Protein AF-U5W9A8-F1 (afdb_monomer_lite)

Foldseek 3Di:
DDPPPDDWDDPVQLVVQLVVQLCQQQVVLQVVLVVVCVVPVDNVSSLQSRLLSLLVSCLVLQVLQLHHSVCSVLSSPNVSSSVSSSSSSSSNSRPQWGQDDHDPVCVVQWDQDDDPSHNTIGRDDDDPVVVVVVVD

Sequence (136 aa):
MDRRTAAPRGLVGRSVIAAAVFAGAVVPGWTLGDLAEHWTGQGLLDWAVTCGWSGLAVFVLAPYGSYRRRDAVLGLVPLYGWYLACVLSWRVAALPLRDWEPREDEMWRARWLTGDLIGLWRADPPDRREAATTAR

Radius of gyration: 17.99 Å; chains: 1; bounding box: 50×41×38 Å

Organism: NCBI:txid1246995

Secondary structure (DSSP, 8-state):
-----PPPPPHHHHHHHHHHHHHHHHHHHHHHHHHHHHHH--HHHHHHHHHHHHHHHHHHHGGGGT--GGGHHHHTSHHHHHHHHHHHHHHHHHTTEESSPPPTTTTTTEEE--STTTT-EEEPPPPHHHHTTTT-

pLDDT: mean 78.79, std 12.77, range [34.53, 92.69]

Structure (mmCIF, N/CA/C/O backbone):
data_AF-U5W9A8-F1
#
_entry.id   AF-U5W9A8-F1
#
loop_
_atom_site.group_PDB
_atom_site.id
_atom_site.type_symbol
_atom_site.label_atom_id
_atom_site.label_alt_id
_atom_site.label_comp_id
_atom_site.label_asym_id
_atom_site.label_entity_id
_atom_site.label_seq_id
_atom_site.pdbx_PDB_ins_code
_atom_site.Cartn_x
_atom_site.Cartn_y
_atom_site.Cartn_z
_atom_site.occupancy
_atom_site.B_iso_or_equiv
_atom_site.auth_seq_id
_atom_site.auth_comp_id
_atom_site.auth_asym_id
_atom_site.auth_atom_id
_atom_site.pdbx_PDB_model_num
ATOM 1 N N . MET A 1 1 ? 17.966 -22.403 -20.822 1.00 39.84 1 MET A N 1
ATOM 2 C CA . MET A 1 1 ? 16.819 -21.525 -20.504 1.00 39.84 1 MET A CA 1
ATOM 3 C C . MET A 1 1 ? 17.332 -20.100 -20.494 1.00 39.84 1 MET A C 1
ATOM 5 O O . MET A 1 1 ? 18.020 -19.736 -19.547 1.00 39.84 1 MET A O 1
ATOM 9 N N . ASP A 1 2 ? 17.064 -19.337 -21.553 1.00 34.53 2 ASP A N 1
ATOM 10 C CA . ASP A 1 2 ? 17.421 -17.919 -21.622 1.00 34.53 2 ASP A CA 1
ATOM 11 C C . ASP A 1 2 ? 16.801 -17.168 -20.444 1.00 34.53 2 ASP A C 1
ATOM 13 O O . ASP A 1 2 ? 15.582 -16.987 -20.362 1.00 34.53 2 ASP A O 1
ATOM 17 N N . ARG A 1 3 ? 17.644 -16.727 -19.504 1.00 50.56 3 ARG A N 1
ATOM 18 C CA . ARG A 1 3 ? 17.255 -15.710 -18.528 1.00 50.56 3 ARG A CA 1
ATOM 19 C C . ARG A 1 3 ? 17.055 -14.427 -19.321 1.00 50.56 3 ARG A C 1
ATOM 21 O O . ARG A 1 3 ? 18.007 -13.679 -19.503 1.00 50.56 3 ARG A O 1
ATOM 28 N N . ARG A 1 4 ? 15.826 -14.173 -19.787 1.00 52.75 4 ARG A N 1
ATOM 29 C CA . ARG A 1 4 ? 15.434 -12.847 -20.279 1.00 52.75 4 ARG A CA 1
ATOM 30 C C . ARG A 1 4 ? 15.894 -11.833 -19.233 1.00 52.75 4 ARG A C 1
ATOM 32 O O . ARG A 1 4 ? 15.433 -11.854 -18.087 1.00 52.75 4 ARG A O 1
ATOM 39 N N . THR A 1 5 ? 16.864 -11.008 -19.597 1.00 57.94 5 THR A N 1
ATOM 40 C CA . THR A 1 5 ? 17.223 -9.791 -18.880 1.00 57.94 5 THR A CA 1
ATOM 41 C C . THR A 1 5 ? 15.939 -8.978 -18.803 1.00 57.94 5 THR A C 1
ATOM 43 O O . THR A 1 5 ? 15.446 -8.479 -19.809 1.00 57.94 5 THR A O 1
ATOM 46 N N . ALA A 1 6 ? 15.293 -8.985 -17.636 1.00 61.91 6 ALA A N 1
ATOM 47 C CA . ALA A 1 6 ? 14.059 -8.246 -17.438 1.00 61.91 6 ALA A CA 1
ATOM 48 C C . ALA A 1 6 ? 14.379 -6.773 -17.702 1.00 61.91 6 ALA A C 1
ATOM 50 O O . ALA A 1 6 ? 15.228 -6.215 -17.016 1.00 61.91 6 ALA A O 1
ATOM 51 N N . ALA A 1 7 ? 13.760 -6.177 -18.718 1.00 66.50 7 ALA A N 1
ATOM 52 C CA . ALA A 1 7 ? 13.886 -4.750 -18.962 1.00 66.50 7 ALA A CA 1
ATOM 53 C C . ALA A 1 7 ? 13.139 -3.979 -17.857 1.00 66.50 7 ALA A C 1
ATOM 55 O O . ALA A 1 7 ? 12.107 -4.467 -17.370 1.00 66.50 7 ALA A O 1
ATOM 56 N N . PRO A 1 8 ? 13.625 -2.797 -17.441 1.00 70.50 8 PRO A N 1
ATOM 57 C CA . PRO A 1 8 ? 12.903 -1.953 -16.498 1.00 70.50 8 PRO A CA 1
ATOM 58 C C . PRO A 1 8 ? 11.512 -1.636 -17.052 1.00 70.50 8 PRO A C 1
ATOM 60 O O . PRO A 1 8 ? 11.355 -1.288 -18.224 1.00 70.50 8 PRO A O 1
ATOM 63 N N . ARG A 1 9 ? 10.479 -1.781 -16.213 1.00 76.38 9 ARG A N 1
ATOM 64 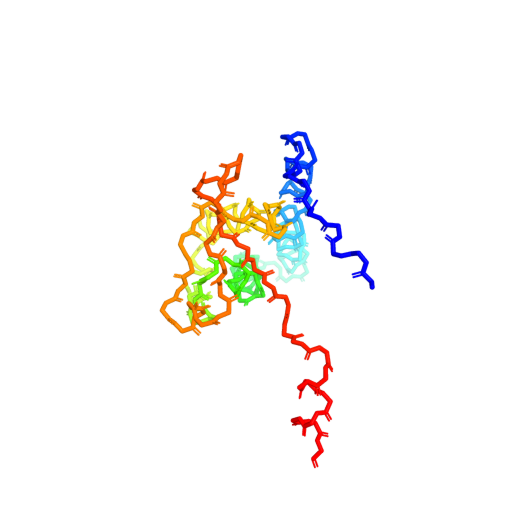C CA . ARG A 1 9 ? 9.120 -1.397 -16.610 1.00 76.38 9 ARG A CA 1
ATOM 65 C C . ARG A 1 9 ? 9.092 0.100 -16.901 1.00 76.38 9 ARG A C 1
ATOM 67 O O . ARG A 1 9 ? 9.608 0.891 -16.112 1.00 76.38 9 ARG A O 1
ATOM 74 N N . GLY A 1 10 ? 8.446 0.476 -18.005 1.00 81.06 10 GLY A N 1
ATOM 75 C CA . GLY A 1 10 ? 8.215 1.878 -18.343 1.00 81.06 10 GLY A CA 1
ATOM 76 C C . GLY A 1 10 ? 7.435 2.609 -17.246 1.00 81.06 10 GLY A C 1
ATOM 77 O O . GLY A 1 10 ? 6.682 1.991 -16.486 1.00 81.06 10 GLY A O 1
ATOM 78 N N . LEU A 1 11 ? 7.603 3.932 -17.182 1.00 82.44 11 LEU A N 1
ATOM 79 C CA . LEU A 1 11 ? 7.050 4.778 -16.119 1.00 82.44 11 LEU A CA 1
ATOM 80 C C . LEU A 1 11 ? 5.529 4.613 -15.971 1.00 82.44 11 LEU A C 1
ATOM 82 O O . LEU A 1 11 ? 5.040 4.455 -14.860 1.00 82.44 11 LEU A O 1
ATOM 86 N N . VAL A 1 12 ? 4.797 4.524 -17.086 1.00 85.50 12 VAL A N 1
ATOM 87 C CA . VAL A 1 12 ? 3.338 4.309 -17.093 1.00 85.50 12 VAL A CA 1
ATOM 88 C C . VAL A 1 12 ? 2.957 2.986 -16.426 1.00 85.50 12 VAL A C 1
ATOM 90 O O . VAL A 1 12 ? 2.082 2.959 -15.566 1.00 85.50 12 VAL A O 1
ATOM 93 N N . GLY A 1 13 ? 3.643 1.891 -16.767 1.00 84.94 13 GLY A N 1
ATOM 94 C CA . GLY A 1 13 ? 3.372 0.580 -16.174 1.00 84.94 13 GLY A CA 1
ATOM 95 C C . GLY A 1 13 ? 3.658 0.557 -14.673 1.00 84.94 13 GLY A C 1
ATOM 96 O O . GLY A 1 13 ? 2.881 -0.010 -13.908 1.00 84.94 13 GLY A O 1
ATOM 97 N N . ARG A 1 14 ? 4.736 1.223 -14.238 1.00 87.06 14 ARG A N 1
ATOM 98 C CA . ARG A 1 14 ? 5.052 1.385 -12.810 1.00 87.06 14 ARG A CA 1
ATOM 99 C C . ARG A 1 14 ? 3.972 2.189 -12.092 1.00 87.06 14 ARG A C 1
ATOM 101 O O . ARG A 1 14 ? 3.492 1.742 -11.058 1.00 87.06 14 ARG A O 1
ATOM 108 N N . SER A 1 15 ? 3.545 3.316 -12.657 1.00 87.31 15 SER A N 1
ATOM 109 C CA . SER A 1 15 ? 2.509 4.161 -12.057 1.00 87.31 15 SER A CA 1
ATOM 110 C C . SER A 1 15 ? 1.165 3.445 -11.941 1.00 87.31 15 SER A C 1
ATOM 112 O O . SER A 1 15 ? 0.532 3.532 -10.895 1.00 87.31 15 SER A O 1
ATOM 114 N N . VAL A 1 16 ? 0.749 2.686 -12.963 1.00 92.44 16 VAL A N 1
ATOM 115 C CA . VAL A 1 16 ? -0.506 1.913 -12.924 1.00 92.44 16 VAL A CA 1
ATOM 116 C C . VAL A 1 16 ? -0.457 0.831 -11.845 1.00 92.44 16 VAL A C 1
ATOM 118 O O . VAL A 1 16 ? -1.396 0.711 -11.062 1.00 92.44 16 VAL A O 1
ATOM 121 N N . ILE A 1 17 ? 0.642 0.072 -11.756 1.00 89.75 17 ILE A N 1
ATOM 122 C CA . ILE A 1 17 ? 0.798 -0.957 -10.717 1.00 89.75 17 ILE A CA 1
ATOM 123 C C . ILE A 1 17 ? 0.829 -0.310 -9.330 1.00 89.75 17 ILE A C 1
ATOM 125 O O . ILE A 1 17 ? 0.133 -0.774 -8.432 1.00 89.75 17 ILE A O 1
ATOM 129 N N . ALA A 1 18 ? 1.595 0.769 -9.153 1.00 91.00 18 ALA A N 1
ATOM 130 C CA . ALA A 1 18 ? 1.685 1.471 -7.877 1.00 91.00 18 ALA A CA 1
ATOM 131 C C . ALA A 1 18 ? 0.316 2.007 -7.438 1.00 91.00 18 ALA A C 1
ATOM 133 O O . ALA A 1 18 ? -0.075 1.806 -6.293 1.00 91.00 18 ALA A O 1
ATOM 134 N N . ALA A 1 19 ? -0.441 2.618 -8.354 1.00 92.12 19 ALA A N 1
ATOM 135 C CA . ALA A 1 19 ? -1.788 3.102 -8.077 1.00 92.12 19 ALA A CA 1
ATOM 136 C C . ALA A 1 19 ? -2.742 1.958 -7.701 1.00 92.12 19 ALA A C 1
ATOM 138 O O . ALA A 1 19 ? -3.490 2.087 -6.736 1.00 92.12 19 ALA A O 1
ATOM 139 N N . ALA A 1 20 ? -2.687 0.825 -8.407 1.00 92.69 20 ALA A N 1
ATOM 140 C CA . ALA A 1 20 ? -3.522 -0.337 -8.105 1.00 92.69 20 ALA A CA 1
ATOM 141 C C . ALA A 1 20 ? -3.198 -0.950 -6.731 1.00 92.69 20 ALA A C 1
ATOM 143 O O . ALA A 1 20 ? -4.109 -1.253 -5.960 1.00 92.69 20 ALA A O 1
ATOM 144 N N . VAL A 1 21 ? -1.910 -1.097 -6.399 1.00 91.38 21 VAL A N 1
ATOM 145 C CA . VAL A 1 21 ? -1.473 -1.607 -5.089 1.00 91.38 21 VAL A CA 1
ATOM 146 C C . VAL A 1 21 ? -1.873 -0.640 -3.975 1.00 91.38 21 VAL A C 1
ATOM 148 O O . VAL A 1 21 ? -2.405 -1.079 -2.958 1.00 91.38 21 VAL A O 1
ATOM 151 N N . PHE A 1 22 ? -1.695 0.666 -4.183 1.00 91.31 22 PHE A N 1
ATOM 152 C CA . PHE A 1 22 ? -2.084 1.686 -3.212 1.00 91.31 22 PHE A CA 1
ATOM 153 C C . PHE A 1 22 ? -3.598 1.702 -2.981 1.00 91.31 22 PHE A C 1
ATOM 155 O O . PHE A 1 22 ? -4.046 1.692 -1.837 1.00 91.31 22 PHE A O 1
ATOM 162 N N . ALA A 1 23 ? -4.390 1.655 -4.054 1.00 91.19 23 ALA A N 1
ATOM 163 C CA . ALA A 1 23 ? -5.843 1.587 -3.958 1.00 91.19 23 ALA A CA 1
ATOM 164 C C . ALA A 1 23 ? -6.289 0.351 -3.163 1.00 91.19 23 ALA A C 1
ATOM 166 O O . ALA A 1 23 ? -7.096 0.481 -2.248 1.00 91.19 23 ALA A O 1
ATOM 167 N N . GLY A 1 24 ? -5.710 -0.826 -3.427 1.00 91.06 24 GLY A N 1
ATOM 168 C CA . GLY A 1 24 ? -5.988 -2.038 -2.647 1.00 91.06 24 GLY A CA 1
ATOM 169 C C . GLY A 1 24 ? -5.540 -1.953 -1.181 1.00 91.06 24 GLY A C 1
ATOM 170 O O . GLY A 1 24 ? -6.157 -2.561 -0.309 1.00 91.06 24 GLY A O 1
ATOM 171 N N . ALA A 1 25 ? -4.497 -1.178 -0.886 1.00 87.88 25 ALA A N 1
ATOM 172 C CA . ALA A 1 25 ? -4.003 -0.969 0.471 1.00 87.88 25 ALA A CA 1
ATOM 173 C C . ALA A 1 25 ? -4.842 0.028 1.287 1.00 87.88 25 ALA A C 1
ATOM 175 O O . ALA A 1 25 ? -4.799 -0.036 2.510 1.00 87.88 25 ALA A O 1
ATOM 176 N N . VAL A 1 26 ? -5.592 0.931 0.645 1.00 87.19 26 VAL A N 1
ATOM 177 C CA . VAL A 1 26 ? -6.275 2.043 1.332 1.00 87.19 26 VAL A CA 1
ATOM 178 C C . VAL A 1 26 ? -7.796 1.968 1.218 1.00 87.19 26 VAL A C 1
ATOM 180 O O . VAL A 1 26 ? -8.481 2.040 2.236 1.00 87.19 26 VAL A O 1
ATOM 183 N N . VAL A 1 27 ? -8.332 1.772 0.009 1.00 89.25 27 VAL A N 1
ATOM 184 C CA . VAL A 1 27 ? -9.781 1.826 -0.254 1.00 89.25 27 VAL A CA 1
ATOM 185 C C . VAL A 1 27 ? -10.567 0.820 0.590 1.00 89.25 27 VAL A C 1
ATOM 187 O O . VAL A 1 27 ? -11.579 1.221 1.163 1.00 89.25 27 VAL A O 1
ATOM 190 N N . PRO A 1 28 ? -10.132 -0.448 0.749 1.00 88.81 28 PRO A N 1
ATOM 191 C CA . PRO A 1 28 ? -10.896 -1.387 1.558 1.00 88.81 28 PRO A CA 1
ATOM 192 C C . PRO A 1 28 ? -10.978 -0.966 3.027 1.00 88.81 28 PRO A C 1
ATOM 194 O O . PRO A 1 28 ? -12.023 -1.156 3.638 1.00 88.81 28 PRO A O 1
ATOM 197 N N . GLY A 1 29 ? -9.925 -0.340 3.567 1.00 85.81 29 GLY A N 1
ATOM 198 C CA . GLY A 1 29 ? -9.915 0.195 4.929 1.00 85.81 29 GLY A CA 1
ATOM 199 C C . GLY A 1 29 ? -11.040 1.202 5.153 1.00 85.81 29 GLY A C 1
ATOM 200 O O . GLY A 1 29 ? -11.829 1.011 6.071 1.00 85.81 29 GLY A O 1
ATOM 201 N N . TRP A 1 30 ? -11.175 2.182 4.252 1.00 86.50 30 TRP A N 1
ATOM 202 C CA . TRP A 1 30 ? -12.265 3.165 4.296 1.00 86.50 30 TRP A CA 1
ATOM 203 C C . TRP A 1 30 ? -13.635 2.506 4.150 1.00 86.50 30 TRP A C 1
ATOM 205 O O . TRP A 1 30 ? -14.513 2.717 4.973 1.00 86.50 30 TRP A O 1
ATOM 215 N N . THR A 1 31 ? -13.813 1.633 3.152 1.00 89.44 31 THR A N 1
ATOM 216 C CA . THR A 1 31 ? -15.125 1.003 2.919 1.00 89.44 31 THR A CA 1
ATOM 217 C C . THR A 1 31 ? -15.573 0.104 4.072 1.00 89.44 31 THR A C 1
ATOM 219 O O . THR A 1 31 ? -16.762 0.032 4.369 1.00 89.44 31 THR A O 1
ATOM 222 N N . LEU A 1 32 ? -14.636 -0.599 4.718 1.00 86.38 32 LEU A N 1
ATOM 223 C CA . LEU A 1 32 ? -14.927 -1.459 5.863 1.00 86.38 32 LEU A CA 1
ATOM 224 C C . LEU A 1 32 ? -15.150 -0.634 7.132 1.00 86.38 32 LEU A C 1
ATOM 226 O O . LEU A 1 32 ? -15.986 -1.014 7.949 1.00 86.38 32 LEU A O 1
ATOM 230 N N . GLY A 1 33 ? -14.418 0.470 7.289 1.00 83.44 33 GLY A N 1
ATOM 231 C CA . GLY A 1 33 ? -14.576 1.402 8.397 1.00 83.44 33 GLY A CA 1
ATOM 232 C C . GLY A 1 33 ? -15.927 2.113 8.366 1.00 83.44 33 GLY A C 1
ATOM 233 O O . GLY A 1 33 ? -16.686 1.997 9.329 1.00 83.44 33 GLY A O 1
ATOM 234 N N . ASP A 1 34 ? -16.291 2.694 7.219 1.00 85.81 34 ASP A N 1
ATOM 235 C CA . ASP A 1 34 ? -17.602 3.312 6.978 1.00 85.81 34 ASP A CA 1
ATOM 236 C C . ASP A 1 34 ? -18.746 2.320 7.231 1.00 85.81 34 ASP A C 1
ATOM 238 O O . ASP A 1 34 ? -19.759 2.651 7.849 1.00 85.81 34 ASP A O 1
ATOM 242 N N . LEU A 1 35 ? -18.591 1.069 6.776 1.00 88.31 35 LEU A N 1
ATOM 243 C CA . LEU A 1 35 ? -19.593 0.028 6.993 1.00 88.31 35 LEU A CA 1
ATOM 244 C C . LEU A 1 35 ? -19.718 -0.329 8.480 1.00 88.31 35 LEU A C 1
ATOM 246 O O . LEU A 1 35 ? -20.832 -0.489 8.979 1.00 88.31 35 LEU A O 1
ATOM 250 N N . ALA A 1 36 ? -18.596 -0.441 9.194 1.00 83.69 36 ALA A N 1
ATOM 251 C CA . ALA A 1 36 ? -18.592 -0.728 10.623 1.00 83.69 36 ALA A CA 1
ATOM 252 C C . ALA A 1 36 ? -19.253 0.399 11.424 1.00 83.69 36 ALA A C 1
ATOM 254 O O . ALA A 1 36 ? -20.098 0.118 12.278 1.00 83.69 36 ALA A O 1
ATOM 255 N N . GLU A 1 37 ? -18.927 1.660 11.129 1.00 87.75 37 GLU A N 1
ATOM 256 C CA . GLU A 1 37 ? -19.578 2.818 11.742 1.00 87.75 37 GLU A CA 1
ATOM 257 C C . GLU A 1 37 ? -21.074 2.840 11.428 1.00 87.75 37 GLU A C 1
ATOM 259 O O . GLU A 1 37 ? -21.880 2.973 12.346 1.00 87.75 37 GLU A O 1
ATOM 264 N N . HIS A 1 38 ? -21.470 2.631 10.171 1.00 87.81 38 HIS A N 1
ATOM 265 C CA . HIS A 1 38 ? -22.880 2.646 9.779 1.00 87.81 38 HIS A CA 1
ATOM 266 C C . HIS A 1 38 ? -23.718 1.607 10.538 1.00 87.81 38 HIS A C 1
ATOM 268 O O . HIS A 1 38 ? -24.865 1.869 10.896 1.00 87.81 38 HIS A O 1
ATOM 274 N N . TRP A 1 39 ? -23.145 0.433 10.812 1.00 87.75 39 TRP A N 1
ATOM 275 C CA . TRP A 1 39 ? -23.829 -0.643 11.531 1.00 87.75 39 TRP A CA 1
ATOM 276 C C . TRP A 1 39 ? -23.869 -0.444 13.048 1.00 87.75 39 TRP A C 1
ATOM 278 O O . TRP A 1 39 ? -24.795 -0.919 13.702 1.00 87.75 39 TRP A O 1
ATOM 288 N N . THR A 1 40 ? -22.864 0.214 13.624 1.00 87.44 40 THR A N 1
ATOM 289 C CA . THR A 1 40 ? -22.690 0.301 15.086 1.00 87.44 40 THR A CA 1
ATOM 290 C C . THR A 1 40 ? -23.002 1.678 15.664 1.00 87.44 40 THR A C 1
ATOM 292 O O . THR A 1 40 ? -23.213 1.798 16.869 1.00 87.44 40 THR A O 1
ATOM 295 N N . GLY A 1 41 ? -23.014 2.721 14.832 1.00 85.88 41 GLY A N 1
ATOM 296 C CA . GLY A 1 41 ? -23.088 4.118 15.253 1.00 85.88 41 GLY A CA 1
ATOM 297 C C . GLY A 1 41 ? -21.833 4.617 15.979 1.00 85.88 41 GLY A C 1
ATOM 298 O O . GLY A 1 41 ? -21.883 5.669 16.615 1.00 85.88 41 GLY A O 1
ATOM 299 N N . GLN A 1 42 ? -20.721 3.871 15.946 1.00 84.19 42 GLN A N 1
ATOM 300 C CA . GLN A 1 42 ? -19.490 4.219 16.660 1.00 84.19 42 GLN A CA 1
ATOM 301 C C . GLN A 1 42 ? -18.381 4.643 15.691 1.00 84.19 42 GLN A C 1
ATOM 303 O O . GLN A 1 42 ? -17.663 3.796 15.166 1.00 84.19 42 GLN A O 1
ATOM 308 N N . GLY A 1 43 ? -18.144 5.949 15.544 1.00 79.50 43 GLY A N 1
ATOM 309 C CA . GLY A 1 43 ? -17.071 6.469 14.677 1.00 79.50 43 GLY A CA 1
ATOM 310 C C . GLY A 1 43 ? -15.646 6.051 15.075 1.00 79.50 43 GLY A C 1
ATOM 311 O O . GLY A 1 43 ? -14.725 6.111 14.270 1.00 79.50 43 GLY A O 1
ATOM 312 N N . LEU A 1 44 ? -15.427 5.555 16.300 1.00 85.19 44 LEU A N 1
ATOM 313 C CA . LEU A 1 44 ? -14.135 4.965 16.683 1.00 85.19 44 LEU A CA 1
ATOM 314 C C . LEU A 1 44 ? -13.846 3.640 15.957 1.00 85.19 44 LEU A C 1
ATOM 316 O O . LEU A 1 44 ? -12.677 3.287 15.795 1.00 85.19 44 LEU A O 1
ATOM 320 N N . LEU A 1 45 ? -14.882 2.905 15.536 1.00 83.62 45 LEU A N 1
ATOM 321 C CA . LEU A 1 45 ? -14.709 1.652 14.803 1.00 83.62 45 LEU A CA 1
ATOM 322 C C . LEU A 1 45 ? -14.233 1.889 13.373 1.00 83.62 45 LEU A C 1
ATOM 324 O O . LEU A 1 45 ? -13.400 1.111 12.913 1.00 83.62 45 LEU A O 1
ATOM 328 N N . ASP A 1 46 ? -14.660 2.973 12.721 1.00 85.31 46 ASP A N 1
ATOM 329 C CA . ASP A 1 46 ? -14.102 3.378 11.427 1.00 85.31 46 ASP A CA 1
ATOM 330 C C . ASP A 1 46 ? -12.579 3.553 11.526 1.00 85.31 46 ASP A C 1
ATOM 332 O O . ASP A 1 46 ? -11.805 2.850 10.865 1.00 85.31 46 ASP A O 1
ATOM 336 N N . TRP A 1 47 ? -12.129 4.391 12.463 1.00 84.38 47 TRP A N 1
ATOM 337 C CA . TRP A 1 47 ? -10.703 4.617 12.688 1.00 84.38 47 TRP A CA 1
ATOM 338 C C . TRP A 1 47 ? -9.946 3.335 13.044 1.00 84.38 47 TRP A C 1
ATOM 340 O O . TRP A 1 47 ? -8.858 3.101 12.517 1.00 84.38 47 TRP A O 1
ATOM 350 N N . ALA A 1 48 ? -10.500 2.477 13.904 1.00 87.19 48 ALA A N 1
ATOM 351 C CA . ALA A 1 48 ? -9.856 1.219 14.278 1.00 87.19 48 ALA A CA 1
ATOM 352 C C . ALA A 1 48 ? -9.697 0.267 13.079 1.00 87.19 48 ALA A C 1
ATOM 354 O O . ALA A 1 48 ? -8.630 -0.330 12.904 1.00 87.19 48 ALA A O 1
ATOM 355 N N . VAL A 1 49 ? -10.727 0.151 12.235 1.00 86.75 49 VAL A N 1
ATOM 356 C CA . VAL A 1 49 ? -10.713 -0.688 11.028 1.00 86.75 49 VAL A CA 1
ATOM 357 C C . VAL A 1 49 ? -9.751 -0.124 9.986 1.00 86.75 49 VAL A C 1
ATOM 359 O O . VAL A 1 49 ? -8.916 -0.866 9.464 1.00 86.75 49 VAL A O 1
ATOM 362 N N . THR A 1 50 ? -9.786 1.185 9.743 1.00 87.38 50 THR A N 1
ATOM 363 C CA . THR A 1 50 ? -8.888 1.868 8.805 1.00 87.38 50 THR A CA 1
ATOM 364 C C . THR A 1 50 ? -7.417 1.725 9.222 1.00 87.38 50 THR A C 1
ATOM 366 O O . THR A 1 50 ? -6.555 1.398 8.394 1.00 87.38 50 THR A O 1
ATOM 369 N N . CYS A 1 51 ? -7.112 1.899 10.511 1.00 87.31 51 CYS A N 1
ATOM 370 C CA . CYS A 1 51 ? -5.766 1.704 11.054 1.00 87.31 51 CYS A CA 1
ATOM 371 C C . CYS A 1 51 ? -5.329 0.235 10.973 1.00 87.31 51 CYS A C 1
ATOM 373 O O . CYS A 1 51 ? -4.217 -0.051 10.527 1.00 87.31 51 CYS A O 1
ATOM 375 N N . GLY A 1 52 ? -6.205 -0.704 11.346 1.00 89.88 52 GLY A N 1
ATOM 376 C CA . GLY A 1 52 ? -5.936 -2.141 11.262 1.00 89.88 52 GLY A CA 1
ATOM 377 C C . GLY A 1 52 ? -5.643 -2.602 9.833 1.00 89.88 52 GLY A C 1
ATOM 378 O O . GLY A 1 52 ? -4.672 -3.328 9.602 1.00 89.88 52 GLY A O 1
ATOM 379 N N . TRP A 1 53 ? -6.425 -2.124 8.862 1.00 91.69 53 TRP A N 1
ATOM 380 C CA . TRP A 1 53 ? -6.215 -2.409 7.444 1.00 91.69 53 TRP A CA 1
ATOM 381 C C . TRP A 1 53 ? -4.886 -1.839 6.933 1.00 91.69 53 TRP A C 1
ATOM 383 O O . TRP A 1 53 ? -4.120 -2.548 6.279 1.00 91.69 53 TRP A O 1
ATOM 393 N N . SER A 1 54 ? -4.558 -0.596 7.302 1.00 87.88 54 SER A N 1
ATOM 394 C CA . SER A 1 54 ? -3.277 0.037 6.952 1.00 87.88 54 SER A CA 1
ATOM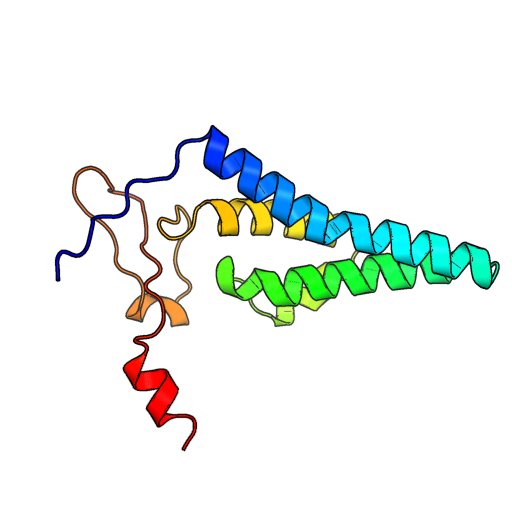 395 C C . SER A 1 54 ? -2.081 -0.737 7.525 1.00 87.88 54 SER A C 1
ATOM 397 O O . SER A 1 54 ? -1.116 -1.019 6.809 1.00 87.88 54 SER A O 1
ATOM 399 N N . GLY A 1 55 ? -2.160 -1.168 8.789 1.00 88.06 55 GLY A N 1
ATOM 400 C CA . GLY A 1 55 ? -1.143 -2.014 9.416 1.00 88.06 55 GLY A CA 1
ATOM 401 C C . GLY A 1 55 ? -0.974 -3.359 8.704 1.00 88.06 55 GLY A C 1
ATOM 402 O O . GLY A 1 55 ? 0.154 -3.792 8.453 1.00 88.06 55 GLY A O 1
ATOM 403 N N . LEU A 1 56 ? -2.080 -3.997 8.308 1.00 90.62 56 LEU A N 1
ATOM 404 C CA . LEU A 1 56 ? -2.062 -5.245 7.543 1.00 90.62 56 LEU A CA 1
ATOM 405 C C . LEU A 1 56 ? -1.426 -5.060 6.157 1.00 90.62 56 LEU A C 1
ATOM 407 O O . LEU A 1 56 ? -0.586 -5.868 5.754 1.00 90.62 56 LEU A O 1
ATOM 411 N N . ALA A 1 57 ? -1.775 -3.990 5.443 1.00 89.56 57 ALA A N 1
ATOM 412 C CA . ALA A 1 57 ? -1.185 -3.679 4.146 1.00 89.56 57 ALA A CA 1
ATOM 413 C C . ALA A 1 57 ? 0.337 -3.497 4.259 1.00 89.56 57 ALA A C 1
ATOM 415 O O . ALA A 1 57 ? 1.090 -4.102 3.492 1.00 89.56 57 ALA A O 1
ATOM 416 N N . VAL A 1 58 ? 0.808 -2.747 5.264 1.00 87.69 58 VAL A N 1
ATOM 417 C CA . VAL A 1 58 ? 2.245 -2.590 5.540 1.00 87.69 58 VAL A CA 1
ATOM 418 C C . VAL A 1 58 ? 2.887 -3.931 5.890 1.00 87.69 58 VAL A C 1
ATOM 420 O O . VAL A 1 58 ? 3.950 -4.242 5.363 1.00 87.69 58 VAL A O 1
ATOM 423 N N . PHE A 1 59 ? 2.252 -4.771 6.709 1.00 89.38 59 PHE A N 1
ATOM 424 C CA . PHE A 1 59 ? 2.772 -6.098 7.054 1.00 89.38 59 PHE A CA 1
ATOM 425 C C . PHE A 1 59 ? 3.005 -6.986 5.821 1.00 89.38 59 PHE A C 1
ATOM 427 O O . PHE A 1 59 ? 4.028 -7.672 5.730 1.00 89.38 59 PHE A O 1
ATOM 434 N N . VAL A 1 60 ? 2.066 -6.967 4.871 1.00 87.69 60 VAL A N 1
ATOM 435 C CA . VAL A 1 60 ? 2.133 -7.759 3.635 1.00 87.69 60 VAL A CA 1
ATOM 436 C C . VAL A 1 60 ? 3.143 -7.173 2.650 1.00 87.69 60 VAL A C 1
ATOM 438 O O . VAL A 1 60 ? 3.892 -7.928 2.031 1.00 87.69 60 VAL A O 1
ATOM 441 N N . LEU A 1 61 ? 3.184 -5.847 2.507 1.00 85.69 61 LEU A N 1
ATOM 442 C CA . LEU A 1 61 ? 4.016 -5.166 1.515 1.00 85.69 61 LEU A CA 1
ATOM 443 C C . LEU A 1 61 ? 5.468 -4.957 1.975 1.00 85.69 61 LEU A C 1
ATOM 445 O O . LEU A 1 61 ? 6.373 -4.927 1.139 1.00 85.69 61 LEU A O 1
ATOM 449 N N . ALA A 1 62 ? 5.718 -4.855 3.283 1.00 85.44 62 ALA A N 1
ATOM 450 C CA . ALA A 1 62 ? 7.036 -4.566 3.854 1.00 85.44 62 ALA A CA 1
ATOM 451 C C . ALA A 1 62 ? 8.171 -5.470 3.327 1.00 85.44 62 ALA A C 1
ATOM 453 O O . ALA A 1 62 ? 9.203 -4.921 2.932 1.00 85.44 62 ALA A O 1
ATOM 454 N N . PRO A 1 63 ? 8.008 -6.808 3.224 1.00 81.94 63 PRO A N 1
ATOM 455 C CA . PRO A 1 63 ? 9.058 -7.693 2.712 1.00 81.94 63 PRO A CA 1
ATOM 456 C C . PRO A 1 63 ? 9.489 -7.382 1.275 1.00 81.94 63 PRO A C 1
ATOM 458 O O . PRO A 1 63 ? 10.632 -7.622 0.910 1.00 81.94 63 PRO A O 1
ATOM 461 N N . TYR A 1 64 ? 8.595 -6.836 0.449 1.00 80.94 64 TYR A N 1
ATOM 462 C CA . TYR A 1 64 ? 8.912 -6.486 -0.938 1.00 80.94 64 TYR A CA 1
ATOM 463 C C . TYR A 1 64 ? 9.668 -5.159 -1.050 1.00 80.94 64 TYR A C 1
ATOM 465 O O . TYR A 1 64 ? 10.366 -4.915 -2.033 1.00 80.94 64 TYR A O 1
ATOM 473 N N . GLY A 1 65 ? 9.537 -4.302 -0.037 1.00 81.19 65 GLY A N 1
ATOM 474 C CA . GLY A 1 65 ? 10.230 -3.026 0.064 1.00 81.19 65 GLY A CA 1
ATOM 475 C C . GLY A 1 65 ? 11.505 -3.071 0.905 1.00 81.19 65 GLY A C 1
ATOM 476 O O . GLY A 1 65 ? 12.004 -2.000 1.228 1.00 81.19 65 GLY A O 1
ATOM 477 N N . SER A 1 66 ? 12.016 -4.246 1.288 1.00 80.31 66 SER A N 1
ATOM 478 C CA . SER A 1 66 ? 13.136 -4.403 2.238 1.00 80.31 66 SER A CA 1
ATOM 479 C C . SER A 1 66 ? 12.846 -3.900 3.675 1.00 80.31 66 SER A C 1
ATOM 481 O O . SER A 1 66 ? 13.772 -3.702 4.465 1.00 80.31 66 SER A O 1
ATOM 483 N N . TYR A 1 67 ? 11.576 -3.687 4.045 1.00 80.75 67 TYR A N 1
ATOM 484 C CA . TYR A 1 67 ? 11.146 -3.295 5.401 1.00 80.75 67 TYR A CA 1
ATOM 485 C C . TYR A 1 67 ? 10.901 -4.524 6.295 1.00 80.75 67 TYR A C 1
ATOM 487 O O . TYR A 1 67 ? 10.710 -5.640 5.805 1.00 80.75 67 TYR A O 1
ATOM 495 N N . ARG A 1 68 ? 10.906 -4.365 7.633 1.00 82.88 68 ARG A N 1
ATOM 496 C CA . ARG A 1 68 ? 10.495 -5.466 8.532 1.00 82.88 68 ARG A CA 1
ATOM 497 C C . ARG A 1 68 ? 8.981 -5.544 8.572 1.00 82.88 68 ARG A C 1
ATOM 499 O O . ARG A 1 68 ? 8.298 -4.537 8.672 1.00 82.88 68 ARG A O 1
ATOM 506 N N . ARG A 1 69 ? 8.460 -6.764 8.709 1.00 82.50 69 ARG A N 1
ATOM 507 C CA . ARG A 1 69 ? 7.064 -6.977 9.128 1.00 82.50 69 ARG A CA 1
ATOM 508 C C . ARG A 1 69 ? 6.736 -6.299 10.464 1.00 82.50 69 ARG A C 1
ATOM 510 O O . ARG A 1 69 ? 5.593 -5.933 10.689 1.00 82.50 69 ARG A O 1
ATOM 517 N N . ARG A 1 70 ? 7.735 -6.105 11.337 1.00 83.00 70 ARG A N 1
ATOM 518 C CA . ARG A 1 70 ? 7.589 -5.359 12.602 1.00 83.00 70 ARG A CA 1
ATOM 519 C C . ARG A 1 70 ? 7.233 -3.885 12.386 1.00 83.00 70 ARG A C 1
ATOM 521 O O . ARG A 1 70 ? 6.587 -3.299 13.246 1.00 83.00 70 ARG A O 1
ATOM 528 N N . ASP A 1 71 ? 7.567 -3.325 11.226 1.00 83.44 71 ASP A N 1
ATOM 529 C CA . ASP A 1 71 ? 7.246 -1.940 10.879 1.00 83.44 71 ASP A CA 1
ATOM 530 C C . ASP A 1 71 ? 5.742 -1.770 10.575 1.00 83.44 71 ASP A C 1
ATOM 532 O O . ASP A 1 71 ? 5.256 -0.649 10.473 1.00 83.44 71 ASP A O 1
ATOM 536 N N . ALA A 1 72 ? 4.969 -2.866 10.529 1.00 83.38 72 ALA A N 1
ATOM 537 C CA . ALA A 1 72 ? 3.506 -2.840 10.467 1.00 83.38 72 ALA A CA 1
ATOM 538 C C . ALA A 1 72 ? 2.861 -2.080 11.633 1.00 83.38 72 ALA A C 1
ATOM 540 O O . ALA A 1 72 ? 1.791 -1.505 11.459 1.00 83.38 72 ALA A O 1
ATOM 541 N N . VAL A 1 73 ? 3.525 -2.021 12.795 1.00 87.12 73 VAL A N 1
ATOM 542 C CA . VAL A 1 73 ? 3.064 -1.207 13.932 1.00 87.12 73 VAL A CA 1
ATOM 543 C C . VAL A 1 73 ? 3.024 0.272 13.554 1.00 87.12 73 VAL A C 1
ATOM 545 O O . VAL A 1 73 ? 2.089 0.975 13.920 1.00 87.12 73 VAL A O 1
ATOM 548 N N . LEU A 1 74 ? 3.990 0.737 12.759 1.00 85.56 74 LEU A N 1
ATOM 549 C CA . LEU A 1 74 ? 3.977 2.102 12.242 1.00 85.56 74 LEU A CA 1
ATOM 550 C C . LEU A 1 74 ? 2.836 2.305 11.233 1.00 85.56 74 LEU A C 1
ATOM 552 O O . LEU A 1 74 ? 2.287 3.397 11.137 1.00 85.56 74 LEU A O 1
ATOM 556 N N . GLY A 1 75 ? 2.436 1.243 10.529 1.00 81.50 75 GLY A N 1
ATOM 557 C CA . GLY A 1 75 ? 1.278 1.236 9.636 1.00 81.50 75 GLY A CA 1
ATOM 558 C C . GLY A 1 75 ? -0.074 1.415 10.334 1.00 81.50 75 GLY A C 1
ATOM 559 O O . GLY A 1 75 ? -1.034 1.786 9.669 1.00 81.50 75 GLY A O 1
ATOM 560 N N . LEU A 1 76 ? -0.154 1.200 11.655 1.00 86.50 76 LEU A N 1
ATOM 561 C CA . LEU A 1 76 ? -1.361 1.478 12.447 1.00 86.50 76 LEU A CA 1
ATOM 562 C C . LEU A 1 76 ? -1.574 2.977 12.691 1.00 86.50 76 LEU A C 1
ATOM 564 O O . LEU A 1 76 ? -2.672 3.383 13.056 1.00 86.50 76 LEU A O 1
ATOM 568 N N . VAL A 1 77 ? -0.539 3.804 12.523 1.00 87.19 77 VAL A N 1
ATOM 569 C CA . VAL A 1 77 ? -0.674 5.260 12.615 1.00 87.19 77 VAL A CA 1
ATOM 570 C C . VAL A 1 77 ? -1.269 5.741 11.292 1.00 87.19 77 VAL A C 1
ATOM 572 O O . VAL A 1 77 ? -0.600 5.599 10.279 1.00 87.19 77 VAL A O 1
ATOM 575 N N . PRO A 1 78 ? -2.472 6.332 11.247 1.00 78.56 78 PRO A N 1
ATOM 576 C CA . PRO A 1 78 ? -3.243 6.456 10.006 1.00 78.56 78 PRO A CA 1
ATOM 577 C C . PRO A 1 78 ? -2.501 7.201 8.885 1.00 78.56 78 PRO A C 1
ATOM 579 O O . PRO A 1 78 ? -2.227 6.632 7.829 1.00 78.56 78 PRO A O 1
ATOM 582 N N . LEU A 1 79 ? -2.070 8.444 9.134 1.00 83.12 79 LEU A N 1
ATOM 583 C CA . LEU A 1 79 ? -1.337 9.234 8.132 1.00 83.12 79 LEU A CA 1
ATOM 584 C C . LEU A 1 79 ? 0.012 8.605 7.756 1.00 83.12 79 LEU A C 1
ATOM 586 O O . LEU A 1 79 ? 0.421 8.639 6.594 1.00 83.12 79 LEU A O 1
ATOM 590 N N . TYR A 1 80 ? 0.704 8.010 8.728 1.00 84.94 80 TYR A N 1
ATOM 591 C CA . TYR A 1 80 ? 1.990 7.363 8.479 1.00 84.94 80 TYR A CA 1
ATOM 592 C C . TYR A 1 80 ? 1.822 6.045 7.709 1.00 84.94 80 TYR A C 1
ATOM 594 O O . TYR A 1 80 ? 2.629 5.729 6.841 1.00 84.94 80 TYR A O 1
ATOM 602 N N . GLY A 1 81 ? 0.742 5.311 7.961 1.00 84.88 81 GLY A N 1
ATOM 603 C CA . GLY A 1 81 ? 0.354 4.102 7.251 1.00 84.88 81 GLY A CA 1
ATOM 604 C C . GLY A 1 81 ? 0.042 4.386 5.791 1.00 84.88 81 GLY A C 1
ATOM 605 O O . GLY A 1 81 ? 0.527 3.660 4.928 1.00 84.88 81 GLY A O 1
ATOM 606 N N . TRP A 1 82 ? -0.654 5.485 5.484 1.00 85.88 82 TRP A N 1
ATOM 607 C CA . TRP A 1 82 ? -0.870 5.913 4.096 1.00 85.88 82 TRP A CA 1
ATOM 608 C C . TRP A 1 82 ? 0.432 6.305 3.399 1.00 85.88 82 TRP A C 1
ATOM 610 O O . TRP A 1 82 ? 0.661 5.913 2.253 1.00 85.88 82 TRP A O 1
ATOM 620 N N . TYR A 1 83 ? 1.318 7.022 4.096 1.00 89.62 83 TYR A N 1
ATOM 621 C CA . TYR A 1 83 ? 2.652 7.329 3.582 1.00 89.62 83 TYR A CA 1
ATOM 622 C C . TYR A 1 83 ? 3.443 6.048 3.271 1.00 89.62 83 TYR A C 1
ATOM 624 O O . TYR A 1 83 ? 3.947 5.886 2.157 1.00 89.62 83 TYR A O 1
ATOM 632 N N . LEU A 1 84 ? 3.495 5.099 4.212 1.00 86.88 84 LEU A N 1
ATOM 633 C CA . LEU A 1 84 ? 4.165 3.814 4.019 1.00 86.88 84 LEU A CA 1
ATOM 634 C C . LEU A 1 84 ? 3.529 2.998 2.892 1.00 86.88 84 LEU A C 1
ATOM 636 O O . LEU A 1 84 ? 4.255 2.433 2.079 1.00 86.88 84 LEU A O 1
ATOM 640 N N . ALA A 1 85 ? 2.200 2.955 2.800 1.00 88.31 85 ALA A N 1
ATOM 641 C CA . ALA A 1 85 ? 1.492 2.273 1.725 1.00 88.31 85 ALA A CA 1
ATOM 642 C C . ALA A 1 85 ? 1.861 2.864 0.359 1.00 88.31 85 ALA A C 1
ATOM 644 O O . ALA A 1 85 ? 2.124 2.107 -0.574 1.00 88.31 85 ALA A O 1
ATOM 645 N N . CYS A 1 86 ? 1.960 4.190 0.238 1.00 89.31 86 CYS A N 1
ATOM 646 C CA . CYS A 1 86 ? 2.392 4.860 -0.989 1.00 89.31 86 CYS A CA 1
ATOM 647 C C . CYS A 1 86 ? 3.831 4.470 -1.370 1.00 89.31 86 CYS A C 1
ATOM 649 O O . CYS A 1 86 ? 4.077 3.985 -2.479 1.00 89.31 86 CYS A O 1
ATOM 651 N N . VAL A 1 87 ? 4.771 4.582 -0.424 1.00 90.00 87 VAL A N 1
ATOM 652 C CA . VAL A 1 87 ? 6.182 4.214 -0.635 1.00 90.00 87 VAL A CA 1
ATOM 653 C C . VAL A 1 87 ? 6.318 2.738 -1.017 1.00 90.00 87 VAL A C 1
ATOM 655 O O . VAL A 1 87 ? 7.009 2.404 -1.980 1.00 90.00 87 VAL A O 1
ATOM 658 N N . LEU A 1 88 ? 5.648 1.839 -0.295 1.00 88.25 88 LEU A N 1
ATOM 659 C CA . LEU A 1 88 ? 5.707 0.401 -0.546 1.00 88.25 88 LEU A CA 1
ATOM 660 C C . LEU A 1 88 ? 5.044 0.018 -1.872 1.00 88.25 88 LEU A C 1
ATOM 662 O O . LEU A 1 88 ? 5.575 -0.834 -2.581 1.00 88.25 88 LEU A O 1
ATOM 666 N N . SER A 1 89 ? 3.947 0.673 -2.254 1.00 88.50 89 SER A N 1
ATOM 667 C CA . SER A 1 89 ? 3.291 0.457 -3.551 1.00 88.50 89 SER A CA 1
ATOM 668 C C . SER A 1 89 ? 4.208 0.836 -4.711 1.00 88.50 89 SER A C 1
ATOM 670 O O . SER A 1 89 ? 4.338 0.084 -5.679 1.00 88.50 89 SER A O 1
ATOM 672 N N . TRP A 1 90 ? 4.913 1.965 -4.584 1.00 88.56 90 TRP A N 1
ATOM 673 C CA . TRP A 1 90 ? 5.926 2.377 -5.554 1.00 88.56 90 TRP A CA 1
ATOM 674 C C . TRP A 1 90 ? 7.081 1.373 -5.643 1.00 88.56 90 TRP A C 1
ATOM 676 O O . TRP A 1 90 ? 7.494 0.994 -6.743 1.00 88.56 90 TRP A O 1
ATOM 686 N N . ARG A 1 91 ? 7.565 0.883 -4.493 1.00 88.44 91 ARG A N 1
ATOM 687 C CA . ARG A 1 91 ? 8.612 -0.149 -4.438 1.00 88.44 91 ARG A CA 1
ATOM 688 C C . ARG A 1 91 ? 8.154 -1.443 -5.114 1.00 88.44 91 ARG A C 1
ATOM 690 O O . ARG A 1 91 ? 8.826 -1.951 -6.006 1.00 88.44 91 ARG A O 1
ATOM 697 N N . VAL A 1 92 ? 6.968 -1.949 -4.793 1.00 86.69 92 VAL A N 1
ATOM 698 C CA . VAL A 1 92 ? 6.436 -3.170 -5.422 1.00 86.69 92 VAL A CA 1
ATOM 699 C C . VAL A 1 92 ? 6.307 -3.021 -6.940 1.00 86.69 92 VAL A C 1
ATOM 701 O O . VAL A 1 92 ? 6.640 -3.949 -7.679 1.00 86.69 92 VAL A O 1
ATOM 704 N N . ALA A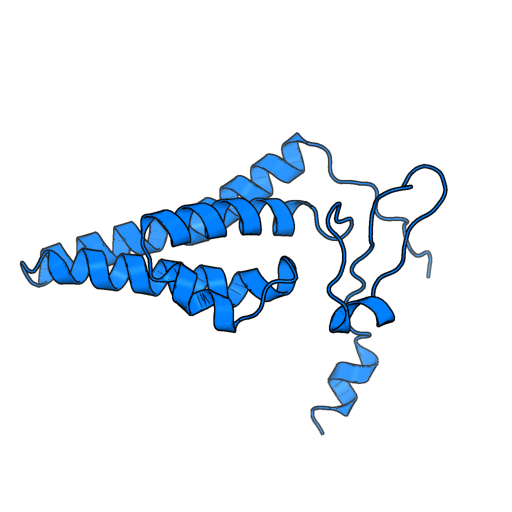 1 93 ? 5.909 -1.846 -7.429 1.00 87.00 93 ALA A N 1
ATOM 705 C CA . ALA A 1 93 ? 5.789 -1.591 -8.861 1.00 87.00 93 ALA A CA 1
ATOM 706 C C . ALA A 1 93 ? 7.129 -1.638 -9.622 1.00 87.00 93 ALA A C 1
ATOM 708 O O . ALA A 1 93 ? 7.148 -1.977 -10.813 1.00 87.00 93 ALA A O 1
ATOM 709 N N . ALA A 1 94 ? 8.241 -1.327 -8.948 1.00 82.69 94 ALA A N 1
ATOM 710 C CA . ALA A 1 94 ? 9.584 -1.359 -9.523 1.00 82.69 94 ALA A CA 1
ATOM 711 C C . ALA A 1 94 ? 10.150 -2.787 -9.670 1.00 82.69 94 ALA A C 1
ATOM 713 O O . ALA A 1 94 ? 10.995 -3.033 -10.530 1.00 82.69 94 ALA A O 1
ATOM 714 N N . LEU A 1 95 ? 9.658 -3.762 -8.897 1.00 82.25 95 LEU A N 1
ATOM 715 C CA . LEU A 1 95 ? 10.162 -5.141 -8.943 1.00 82.25 95 LEU A CA 1
ATOM 716 C C . LEU A 1 95 ? 10.047 -5.759 -10.348 1.00 82.25 95 LEU A C 1
ATOM 718 O O . LEU A 1 95 ? 9.002 -5.633 -10.974 1.00 82.25 95 LEU A O 1
ATOM 722 N N . PRO A 1 96 ? 11.051 -6.493 -10.859 1.00 74.19 96 PRO A N 1
ATOM 723 C CA . PRO A 1 96 ? 12.168 -7.084 -10.118 1.00 74.19 96 PRO A CA 1
ATOM 724 C C . PRO A 1 96 ? 13.430 -6.207 -10.042 1.00 74.19 96 PRO A C 1
ATOM 726 O O . PRO A 1 96 ? 14.390 -6.606 -9.383 1.00 74.19 96 PRO A O 1
ATOM 729 N N . LEU A 1 97 ? 13.442 -5.055 -10.722 1.00 79.19 97 LEU A N 1
ATOM 730 C CA . LEU A 1 97 ? 14.570 -4.125 -10.780 1.00 79.19 97 LEU A CA 1
ATOM 731 C C . LEU A 1 97 ? 14.330 -2.967 -9.808 1.00 79.19 97 LEU A C 1
ATOM 733 O O . LEU A 1 97 ? 13.591 -2.035 -10.117 1.00 79.19 97 LEU A O 1
ATOM 737 N N . ARG A 1 98 ? 14.944 -3.036 -8.627 1.00 77.94 98 ARG A N 1
ATOM 738 C CA . ARG A 1 98 ? 14.788 -2.021 -7.580 1.00 77.94 98 ARG A CA 1
ATOM 739 C C . ARG A 1 98 ? 15.935 -1.015 -7.591 1.00 77.94 98 ARG A C 1
ATOM 741 O O . ARG A 1 98 ? 17.076 -1.378 -7.850 1.00 77.94 98 ARG A O 1
ATOM 748 N N . ASP A 1 99 ? 15.620 0.230 -7.271 1.00 78.69 99 ASP A N 1
ATOM 749 C CA . ASP A 1 99 ? 16.541 1.367 -7.150 1.00 78.69 99 ASP A CA 1
ATOM 750 C C . ASP A 1 99 ? 17.008 1.621 -5.707 1.00 78.69 99 ASP A C 1
ATOM 752 O O . ASP A 1 99 ? 17.906 2.424 -5.478 1.00 78.69 99 ASP A O 1
ATOM 756 N N . TRP A 1 100 ? 16.437 0.920 -4.724 1.00 79.31 100 TRP A N 1
ATOM 757 C CA . TRP A 1 100 ? 16.870 0.981 -3.325 1.00 79.31 100 TRP A CA 1
ATOM 758 C C . TRP A 1 100 ? 17.767 -0.197 -2.948 1.00 79.31 100 TRP A C 1
ATOM 760 O O . TRP A 1 100 ? 17.670 -1.293 -3.510 1.00 79.31 100 TRP A O 1
ATOM 770 N N . GLU A 1 101 ? 18.615 0.031 -1.947 1.00 78.94 101 GLU A N 1
ATOM 771 C CA . GLU A 1 101 ? 19.548 -0.974 -1.459 1.00 78.94 101 GLU A CA 1
ATOM 772 C C . GLU A 1 101 ? 18.818 -2.164 -0.791 1.00 78.94 101 GLU A C 1
ATOM 774 O O . GLU A 1 101 ? 17.860 -1.977 -0.025 1.00 78.94 101 GLU A O 1
ATOM 779 N N . PRO A 1 102 ? 19.228 -3.408 -1.096 1.00 78.88 102 PRO A N 1
ATOM 780 C CA . PRO A 1 102 ? 18.895 -4.594 -0.335 1.00 78.88 102 PRO A CA 1
ATOM 781 C C . PRO A 1 102 ? 19.274 -4.400 1.116 1.00 78.88 102 PRO A C 1
ATOM 783 O O . PRO A 1 102 ? 20.290 -3.799 1.447 1.00 78.88 102 PRO A O 1
ATOM 786 N N . ARG A 1 103 ? 18.492 -5.005 1.988 1.00 77.38 103 ARG A N 1
ATOM 787 C CA . ARG A 1 103 ? 18.880 -5.102 3.380 1.00 77.38 103 ARG A CA 1
ATOM 788 C C . ARG A 1 103 ? 20.067 -6.058 3.542 1.00 77.38 103 ARG A C 1
ATOM 790 O O . ARG A 1 103 ? 20.228 -6.961 2.727 1.00 77.38 103 ARG A O 1
ATOM 797 N N . GLU A 1 104 ? 20.862 -5.897 4.597 1.00 77.56 104 GLU A N 1
ATOM 798 C CA . GLU A 1 104 ? 22.042 -6.737 4.880 1.00 77.56 104 GLU A CA 1
ATOM 7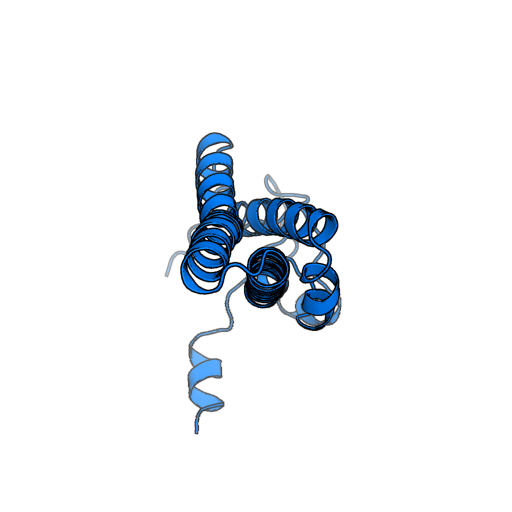99 C C . GLU A 1 104 ? 21.737 -8.249 4.867 1.00 77.56 104 GLU A C 1
ATOM 801 O O . GLU A 1 104 ? 22.498 -9.045 4.325 1.00 77.56 104 GLU A O 1
ATOM 806 N N . ASP A 1 105 ? 20.574 -8.656 5.378 1.00 76.56 105 ASP A N 1
ATOM 807 C CA . ASP A 1 105 ? 20.075 -10.040 5.366 1.00 76.56 105 ASP A CA 1
ATOM 808 C C . ASP A 1 105 ? 19.559 -10.508 3.990 1.00 76.56 105 ASP A C 1
ATOM 810 O O . ASP A 1 105 ? 19.352 -11.702 3.766 1.00 76.56 105 ASP A O 1
ATOM 814 N N . GLU A 1 106 ? 19.349 -9.590 3.050 1.00 71.50 106 GLU A N 1
ATOM 815 C CA . GLU A 1 106 ? 18.984 -9.852 1.657 1.00 71.50 106 GLU A CA 1
ATOM 816 C C . GLU A 1 106 ? 20.171 -9.719 0.697 1.00 71.50 106 GLU A C 1
ATOM 818 O O . GLU A 1 106 ? 20.060 -10.151 -0.452 1.00 71.50 106 GLU A O 1
ATOM 823 N N . MET A 1 107 ? 21.299 -9.150 1.140 1.00 73.94 107 MET A N 1
ATOM 824 C CA . MET A 1 107 ? 22.473 -8.887 0.300 1.00 73.94 107 MET A CA 1
ATOM 825 C C . MET A 1 107 ? 23.015 -10.155 -0.364 1.00 73.94 107 MET A C 1
ATOM 827 O O . MET A 1 107 ? 23.418 -10.104 -1.520 1.00 73.94 107 MET A O 1
ATOM 831 N N . TRP A 1 108 ? 22.937 -11.313 0.301 1.00 65.50 108 TRP A N 1
ATOM 832 C CA . TRP A 1 108 ? 23.360 -12.596 -0.278 1.00 65.50 108 TRP A CA 1
ATOM 833 C C . TRP A 1 108 ? 22.490 -13.058 -1.465 1.00 65.50 108 TRP A C 1
ATOM 835 O O . TRP A 1 108 ? 22.943 -13.858 -2.281 1.00 65.50 108 TRP A O 1
ATOM 845 N N . ARG A 1 109 ? 21.253 -12.548 -1.587 1.00 67.31 109 ARG A N 1
ATOM 846 C CA . ARG A 1 109 ? 20.341 -12.795 -2.725 1.00 67.31 109 ARG A CA 1
ATOM 847 C C . ARG A 1 109 ? 20.367 -11.685 -3.763 1.00 67.31 109 ARG A C 1
ATOM 849 O O . ARG A 1 109 ? 19.932 -11.892 -4.896 1.00 67.31 109 ARG A O 1
ATOM 856 N N . ALA A 1 110 ? 20.808 -10.497 -3.375 1.00 69.06 110 ALA A N 1
ATOM 857 C CA . ALA A 1 110 ? 20.767 -9.341 -4.238 1.00 69.06 110 ALA A CA 1
ATOM 858 C C . ALA A 1 110 ? 21.958 -9.331 -5.193 1.00 69.06 110 ALA A C 1
ATOM 860 O O . ALA A 1 110 ? 23.109 -9.484 -4.798 1.00 69.06 110 ALA A O 1
ATOM 861 N N . ARG A 1 111 ? 21.676 -9.111 -6.476 1.00 73.75 111 ARG A N 1
ATOM 862 C CA . ARG A 1 111 ? 22.715 -8.940 -7.492 1.00 73.75 111 ARG A CA 1
ATOM 863 C C . ARG A 1 111 ? 22.777 -7.473 -7.877 1.00 73.75 111 ARG A C 1
ATOM 865 O O . ARG A 1 111 ? 21.783 -6.941 -8.378 1.00 73.75 111 ARG A O 1
ATOM 872 N N . TRP A 1 112 ? 23.925 -6.844 -7.639 1.00 71.12 112 TRP A N 1
ATOM 873 C CA . TRP A 1 112 ? 24.234 -5.538 -8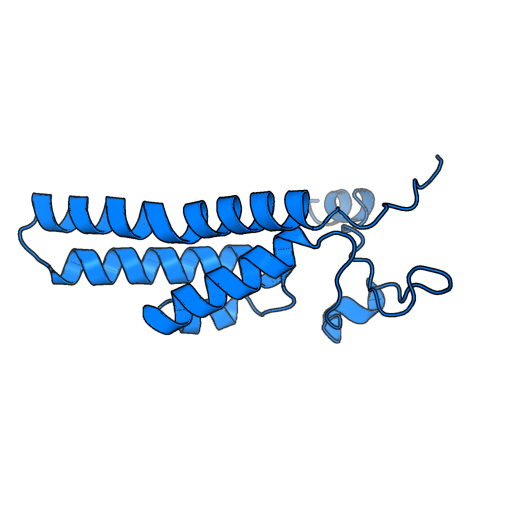.211 1.00 71.12 112 TRP A CA 1
ATOM 874 C C . TRP A 1 112 ? 24.394 -5.697 -9.722 1.00 71.12 112 TRP A C 1
ATOM 876 O O . TRP A 1 112 ? 25.130 -6.578 -10.177 1.00 71.12 112 TRP A O 1
ATOM 886 N N . LEU A 1 113 ? 23.652 -4.908 -10.497 1.00 75.06 113 LEU A N 1
ATOM 887 C CA . LEU A 1 113 ? 23.702 -4.972 -11.953 1.00 75.06 113 LEU A CA 1
ATOM 888 C C . LEU A 1 113 ? 24.739 -3.983 -12.501 1.00 75.06 113 LEU A C 1
ATOM 890 O O . LEU A 1 113 ? 24.884 -2.868 -12.004 1.00 75.06 113 LEU A O 1
ATOM 894 N N . THR A 1 114 ? 25.447 -4.406 -13.548 1.00 70.06 114 THR A N 1
ATOM 895 C CA . THR A 1 114 ? 26.497 -3.636 -14.239 1.00 70.06 114 THR A CA 1
ATOM 896 C C . THR A 1 114 ? 26.092 -3.399 -15.705 1.00 70.06 114 THR A C 1
ATOM 898 O O . THR A 1 114 ? 25.214 -4.094 -16.218 1.00 70.06 114 THR A O 1
ATOM 901 N N . GLY A 1 115 ? 26.721 -2.441 -16.398 1.00 75.44 115 GLY A N 1
ATOM 902 C CA . GLY A 1 115 ? 26.387 -2.051 -17.779 1.00 75.44 115 GLY A CA 1
ATOM 903 C C . GLY A 1 115 ? 25.258 -1.016 -17.846 1.00 75.44 115 GLY A C 1
ATOM 904 O O . GLY A 1 115 ? 25.219 -0.096 -17.036 1.00 75.44 115 GLY A O 1
ATOM 905 N N . ASP A 1 116 ? 24.303 -1.181 -18.761 1.00 70.44 116 ASP A N 1
ATOM 906 C CA . ASP A 1 116 ? 23.186 -0.232 -18.956 1.00 70.44 116 ASP A CA 1
ATOM 907 C C . ASP A 1 116 ? 22.191 -0.165 -17.775 1.00 70.44 116 ASP A C 1
ATOM 909 O O . ASP A 1 116 ? 21.277 0.656 -17.767 1.00 70.44 116 ASP A O 1
ATOM 913 N N . LEU A 1 117 ? 22.348 -1.037 -16.771 1.00 70.81 117 LEU A N 1
ATOM 914 C CA . LEU A 1 117 ? 21.502 -1.127 -15.572 1.00 70.81 117 LEU A CA 1
ATOM 915 C C . LEU A 1 117 ? 22.270 -0.811 -14.273 1.00 70.81 117 LEU A C 1
ATOM 917 O O . LEU A 1 117 ? 21.843 -1.228 -13.195 1.00 70.81 117 LEU A O 1
ATOM 921 N N . ILE A 1 118 ? 23.406 -0.105 -14.362 1.00 74.38 118 ILE A N 1
ATOM 922 C CA . ILE A 1 118 ? 24.165 0.356 -13.186 1.00 74.38 118 ILE A CA 1
ATOM 923 C C . ILE A 1 118 ? 23.252 1.168 -12.257 1.00 74.38 118 ILE A C 1
ATOM 925 O O . ILE A 1 118 ? 22.525 2.054 -12.701 1.00 74.38 118 ILE A O 1
ATOM 929 N N . GLY A 1 119 ? 23.301 0.862 -10.957 1.00 73.31 119 GLY A N 1
ATOM 930 C CA . GLY A 1 119 ? 22.473 1.511 -9.934 1.00 73.31 119 GLY A CA 1
ATOM 931 C C . GLY A 1 119 ? 21.192 0.754 -9.572 1.00 73.31 119 GLY A C 1
ATOM 932 O O . GLY A 1 119 ? 20.515 1.141 -8.624 1.00 73.31 119 GLY A O 1
ATOM 933 N N . LEU A 1 120 ? 20.863 -0.332 -10.283 1.00 77.31 120 LEU A N 1
ATOM 934 C CA . LEU A 1 120 ? 19.715 -1.184 -9.969 1.00 77.31 120 LEU A CA 1
ATOM 935 C C . LEU A 1 120 ? 20.150 -2.493 -9.303 1.00 77.31 120 LEU A C 1
ATOM 937 O O . LEU A 1 120 ? 21.095 -3.164 -9.724 1.00 77.31 120 LEU A O 1
ATOM 941 N N . TRP A 1 121 ? 19.380 -2.908 -8.302 1.00 79.44 121 TRP A N 1
ATOM 942 C CA . TRP A 1 121 ? 19.479 -4.224 -7.688 1.00 79.44 121 TRP A CA 1
ATOM 943 C C . TRP A 1 121 ? 18.404 -5.153 -8.240 1.00 79.44 121 TRP A C 1
ATOM 945 O O . TRP A 1 121 ? 17.240 -4.777 -8.398 1.00 79.44 121 TRP A O 1
ATOM 955 N N . ARG A 1 122 ? 18.768 -6.415 -8.469 1.00 77.62 122 ARG A N 1
ATOM 956 C CA . ARG A 1 122 ? 17.804 -7.465 -8.812 1.00 77.62 122 ARG A CA 1
ATOM 957 C C . ARG A 1 122 ? 17.374 -8.224 -7.561 1.00 77.62 122 ARG A C 1
ATOM 959 O O . ARG A 1 122 ? 18.224 -8.732 -6.830 1.00 77.62 122 ARG A O 1
ATOM 966 N N . ALA A 1 123 ? 16.066 -8.326 -7.339 1.00 69.81 123 ALA A N 1
ATOM 967 C CA . ALA A 1 123 ? 15.490 -9.242 -6.358 1.00 69.81 123 ALA A CA 1
ATOM 968 C C . ALA A 1 123 ? 15.165 -10.574 -7.053 1.00 69.81 123 ALA A C 1
ATOM 970 O O . ALA A 1 123 ? 14.149 -10.684 -7.741 1.00 69.81 123 ALA A O 1
ATOM 971 N N . ASP A 1 124 ? 16.043 -11.572 -6.925 1.00 65.62 124 ASP A N 1
ATOM 972 C CA . ASP A 1 124 ? 15.737 -12.922 -7.406 1.00 65.62 124 ASP A CA 1
ATOM 973 C C . ASP A 1 124 ? 14.772 -13.608 -6.410 1.00 65.62 124 ASP A C 1
ATOM 975 O O . ASP A 1 124 ? 14.993 -13.543 -5.194 1.00 65.62 124 ASP A O 1
ATOM 979 N N . PRO A 1 125 ? 13.678 -14.243 -6.879 1.00 59.41 125 PRO A N 1
ATOM 980 C CA . PRO A 1 125 ? 12.827 -15.045 -6.005 1.00 59.41 125 PRO A CA 1
ATOM 981 C C . PRO A 1 125 ? 13.633 -16.220 -5.419 1.00 59.41 125 PRO A C 1
ATOM 983 O O . PRO A 1 125 ? 14.566 -16.689 -6.078 1.00 59.41 125 PRO A O 1
ATOM 986 N N . PRO A 1 126 ? 13.288 -16.714 -4.210 1.00 54.97 126 PRO A N 1
ATOM 987 C CA . PRO A 1 126 ? 13.927 -17.902 -3.653 1.00 54.97 126 PRO A CA 1
ATOM 988 C C . PRO A 1 126 ? 13.797 -19.044 -4.657 1.00 54.97 126 PRO A C 1
ATOM 990 O O . PRO A 1 126 ? 12.727 -19.242 -5.246 1.00 54.97 126 PRO A O 1
ATOM 993 N N . ASP A 1 127 ? 14.901 -19.748 -4.896 1.00 54.41 127 ASP A N 1
ATOM 994 C CA . ASP A 1 127 ? 14.941 -20.807 -5.891 1.00 54.41 127 ASP A CA 1
ATOM 995 C C . ASP A 1 127 ? 13.844 -21.822 -5.540 1.00 54.41 127 ASP A C 1
ATOM 997 O O . ASP A 1 127 ? 13.783 -22.329 -4.417 1.00 54.41 127 ASP A O 1
ATOM 1001 N N . ARG A 1 128 ? 12.916 -22.091 -6.470 1.00 51.69 128 ARG A N 1
ATOM 1002 C CA . ARG A 1 128 ? 11.700 -22.897 -6.209 1.00 51.69 128 ARG A CA 1
ATOM 1003 C C . ARG A 1 128 ? 12.040 -24.296 -5.654 1.00 51.69 128 ARG A C 1
ATOM 1005 O O . ARG A 1 128 ? 11.182 -24.957 -5.077 1.00 51.69 128 ARG A O 1
ATOM 1012 N N . ARG A 1 129 ? 13.294 -24.732 -5.816 1.00 50.69 129 ARG A N 1
ATOM 1013 C CA . ARG A 1 129 ? 13.859 -25.986 -5.305 1.00 50.69 129 ARG A CA 1
ATOM 1014 C C . ARG A 1 129 ? 14.132 -25.984 -3.796 1.00 50.69 129 ARG A C 1
ATOM 1016 O O . ARG A 1 129 ? 13.990 -27.033 -3.185 1.00 50.69 129 ARG A O 1
ATOM 1023 N N . GLU A 1 130 ? 14.464 -24.849 -3.182 1.00 50.53 130 GLU A N 1
ATOM 1024 C CA . GLU A 1 130 ? 14.697 -24.774 -1.728 1.00 50.53 130 GLU A CA 1
ATOM 1025 C C . GLU A 1 130 ? 13.380 -24.741 -0.946 1.00 50.53 130 GLU A C 1
ATOM 1027 O O . GLU A 1 130 ? 13.248 -25.423 0.067 1.00 50.53 130 GLU A O 1
ATOM 1032 N N . ALA A 1 131 ? 12.359 -24.050 -1.466 1.00 49.94 131 ALA A N 1
ATOM 1033 C CA . ALA A 1 131 ? 11.034 -23.986 -0.842 1.00 49.94 131 ALA A CA 1
ATOM 1034 C C . ALA A 1 131 ? 10.337 -25.359 -0.731 1.00 49.94 131 ALA A C 1
ATOM 1036 O O . ALA A 1 131 ? 9.501 -25.553 0.148 1.00 49.94 131 ALA A O 1
ATOM 1037 N N . ALA A 1 132 ? 10.686 -26.316 -1.599 1.00 53.09 132 ALA A N 1
ATOM 1038 C CA . ALA A 1 132 ? 10.182 -27.689 -1.537 1.00 53.09 132 ALA A CA 1
ATOM 1039 C C . ALA A 1 132 ? 10.899 -28.552 -0.480 1.00 53.09 132 ALA A C 1
ATOM 1041 O O . ALA A 1 132 ? 10.335 -29.541 -0.021 1.00 53.09 132 ALA A O 1
ATOM 1042 N N . THR A 1 133 ? 12.119 -28.182 -0.080 1.00 51.91 133 THR A N 1
ATOM 1043 C CA . THR A 1 133 ? 12.923 -28.929 0.901 1.00 51.91 133 THR A CA 1
ATOM 1044 C C . THR A 1 133 ? 12.587 -28.521 2.334 1.00 51.91 133 THR A C 1
ATOM 1046 O O . THR A 1 133 ? 12.578 -29.370 3.214 1.00 51.91 133 THR A O 1
ATOM 1049 N N . THR A 1 134 ? 12.243 -27.252 2.578 1.00 49.00 134 THR A N 1
ATOM 1050 C CA . THR A 1 134 ? 11.884 -26.750 3.922 1.00 49.00 1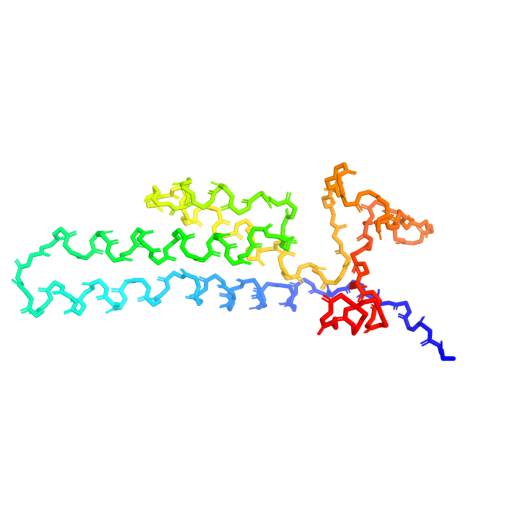34 THR A CA 1
ATOM 1051 C C . THR A 1 134 ? 10.443 -27.075 4.341 1.00 49.00 134 THR A C 1
ATOM 1053 O O . THR A 1 134 ? 10.053 -26.797 5.470 1.00 49.00 134 THR A O 1
ATOM 1056 N N . ALA A 1 135 ? 9.635 -27.633 3.435 1.00 51.38 135 ALA A N 1
ATOM 1057 C CA . ALA A 1 135 ? 8.249 -28.039 3.683 1.00 51.38 135 ALA A CA 1
ATOM 1058 C C . ALA A 1 135 ? 8.098 -29.547 3.981 1.00 51.38 135 ALA A C 1
ATOM 1060 O O . ALA A 1 135 ? 6.983 -30.068 3.924 1.00 51.38 135 ALA A O 1
ATOM 1061 N N . ARG A 1 136 ? 9.205 -30.250 4.255 1.00 40.53 136 ARG A N 1
ATOM 1062 C CA . ARG A 1 136 ? 9.259 -31.689 4.537 1.00 40.53 136 ARG A CA 1
ATOM 1063 C C . ARG A 1 136 ? 9.857 -31.942 5.914 1.00 40.53 136 ARG A C 1
ATOM 1065 O O . ARG A 1 136 ? 9.388 -32.904 6.555 1.00 40.53 136 ARG A O 1
#